Protein AF-A0A1Q6DT85-F1 (afdb_monomer)

Organism: Methanohalarchaeum thermophilum (NCBI:txid1903181)

Foldseek 3Di:
DPPPPPVQDWWWWQAPVGIDTQTNDPDPVSVVVVCVVCVPGDDTDTDDPVRVVVVVVVVVVVVVVVVVVD

Secondary structure (DSSP, 8-state):
----------EEEEETTEEEEEPPPSSHHHHHHHHHHHHTSSSPEEEPHHHHHHHHHHHHHHHHHHHH--

Radius of gyration: 16.14 Å; Cα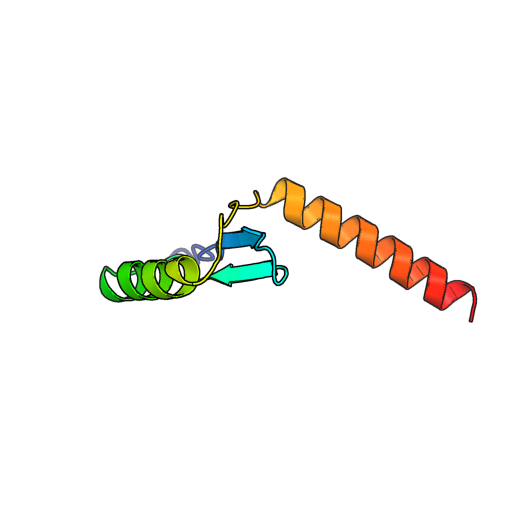 contacts (8 Å, |Δi|>4): 56; chains: 1; bounding box: 49×20×39 Å

Nearest PDB structures (foldseek):
  4gw9-assembly1_D  TM=4.427E-01  e=9.746E+00  Rhodopseudomonas palustris CGA009

Sequence (70 aa):
MSEKNKKTKNKVYKTENGIRIVKNPENVEEEVLNAIFLSDAKKPEEIEEKEWNKLAEELNKEIKQKEKEK

pLDDT: mean 76.82, std 12.19, range [37.97, 88.38]

Solvent-accessible surface area (backbone atoms only — not comparable to full-atom values): 4255 Å² total; per-residue (Å²): 130,86,76,76,83,69,74,68,65,59,45,38,28,42,32,87,92,43,80,46,79,42,72,53,58,90,50,70,68,46,46,52,51,49,49,56,66,46,64,77,35,69,74,59,42,78,51,52,73,69,58,51,49,50,51,50,50,52,51,53,49,50,51,55,49,59,64,71,78,106

Structure (mmCIF, N/CA/C/O backbone):
data_AF-A0A1Q6DT85-F1
#
_entry.id   AF-A0A1Q6DT85-F1
#
loop_
_atom_site.group_PDB
_atom_site.id
_atom_site.type_symbol
_atom_site.label_atom_id
_atom_site.label_alt_id
_atom_site.label_comp_id
_atom_site.label_asym_id
_atom_site.label_entity_id
_atom_site.label_seq_id
_atom_site.pdbx_PDB_ins_code
_atom_site.Cartn_x
_atom_site.Cartn_y
_atom_site.Cartn_z
_atom_site.occupancy
_atom_site.B_iso_or_equiv
_atom_site.auth_seq_id
_atom_site.auth_comp_id
_atom_site.auth_asym_id
_atom_site.auth_atom_id
_atom_site.pdbx_PDB_model_num
ATOM 1 N N . MET A 1 1 ? 32.036 -6.402 9.782 1.00 37.97 1 MET A N 1
ATOM 2 C CA . MET A 1 1 ? 31.443 -5.546 8.738 1.00 37.97 1 MET A CA 1
ATOM 3 C C . MET A 1 1 ? 30.019 -5.251 9.159 1.00 37.97 1 MET A C 1
ATOM 5 O O . MET A 1 1 ? 29.234 -6.181 9.256 1.00 37.97 1 MET A O 1
ATOM 9 N N . SER A 1 2 ? 29.708 -4.007 9.521 1.00 44.72 2 SER A N 1
ATOM 10 C CA . SER A 1 2 ? 28.332 -3.617 9.840 1.00 44.72 2 SER A CA 1
ATOM 11 C C . SER A 1 2 ? 27.588 -3.428 8.524 1.00 44.72 2 SER A C 1
ATOM 13 O O . SER A 1 2 ? 27.579 -2.328 7.969 1.00 44.72 2 SER A O 1
ATOM 15 N N . GLU A 1 3 ? 27.041 -4.516 7.980 1.00 50.81 3 GLU A N 1
ATOM 16 C CA . GLU A 1 3 ? 26.110 -4.436 6.860 1.00 50.81 3 GLU A CA 1
ATOM 17 C C . GLU A 1 3 ? 24.934 -3.576 7.305 1.00 50.81 3 GLU A C 1
ATOM 19 O O . GLU A 1 3 ? 24.163 -3.911 8.207 1.00 50.81 3 GLU A O 1
ATOM 24 N N . LYS A 1 4 ? 24.890 -2.372 6.729 1.00 44.81 4 LYS A N 1
ATOM 25 C CA . LYS A 1 4 ? 23.807 -1.420 6.898 1.00 44.81 4 LYS A CA 1
ATOM 26 C C . LYS A 1 4 ? 22.527 -2.163 6.566 1.00 44.81 4 LYS A C 1
ATOM 28 O O . LYS A 1 4 ? 22.249 -2.412 5.399 1.00 44.81 4 LYS A O 1
ATOM 33 N N . ASN A 1 5 ? 21.742 -2.431 7.601 1.00 45.81 5 ASN A N 1
ATOM 34 C CA . ASN A 1 5 ? 20.325 -2.732 7.526 1.00 45.81 5 ASN A CA 1
ATOM 35 C C . ASN A 1 5 ? 19.624 -1.490 6.936 1.00 45.81 5 ASN A C 1
ATOM 37 O O . ASN A 1 5 ? 18.965 -0.719 7.636 1.00 45.81 5 ASN A O 1
ATOM 41 N N . LYS A 1 6 ? 19.874 -1.203 5.651 1.00 51.47 6 LYS A N 1
ATOM 42 C CA . LYS A 1 6 ? 19.080 -0.282 4.850 1.00 51.47 6 LYS A CA 1
ATOM 43 C C . LYS A 1 6 ? 17.748 -0.993 4.748 1.00 51.47 6 LYS A C 1
ATOM 45 O O . LYS A 1 6 ? 17.572 -1.818 3.866 1.00 51.47 6 LYS A O 1
ATOM 50 N N . LYS A 1 7 ? 16.854 -0.716 5.699 1.00 54.62 7 LYS A N 1
ATOM 51 C CA . LYS A 1 7 ? 15.439 -1.055 5.587 1.00 54.62 7 LYS A CA 1
ATOM 52 C C . LYS A 1 7 ? 15.010 -0.591 4.200 1.00 54.62 7 LYS A C 1
ATOM 54 O O . LYS A 1 7 ? 14.884 0.613 3.975 1.00 54.62 7 LYS A O 1
ATOM 59 N N . THR A 1 8 ? 14.910 -1.521 3.261 1.00 56.69 8 THR A N 1
ATOM 60 C CA . THR A 1 8 ? 14.402 -1.288 1.919 1.00 56.69 8 THR A CA 1
ATOM 61 C C . THR A 1 8 ? 12.961 -0.865 2.140 1.00 56.69 8 THR A C 1
ATOM 63 O O . THR A 1 8 ? 12.110 -1.666 2.516 1.00 56.69 8 THR A O 1
ATOM 66 N N . LYS A 1 9 ? 12.717 0.448 2.095 1.00 68.69 9 LYS A N 1
ATOM 67 C CA . LYS A 1 9 ? 11.389 0.995 2.348 1.00 68.69 9 LYS A CA 1
ATOM 68 C C . LYS A 1 9 ? 10.515 0.577 1.179 1.00 68.69 9 LYS A C 1
ATOM 70 O O . LYS A 1 9 ? 10.781 0.993 0.059 1.00 68.69 9 LYS A O 1
ATOM 75 N N . ASN A 1 10 ? 9.519 -0.262 1.435 1.00 80.06 10 ASN A N 1
ATOM 76 C CA . ASN A 1 10 ? 8.527 -0.618 0.428 1.00 80.06 10 ASN A CA 1
ATOM 77 C C . ASN A 1 10 ? 7.876 0.655 -0.123 1.00 80.06 10 ASN A C 1
ATOM 79 O O . ASN A 1 10 ? 7.623 1.601 0.625 1.00 80.06 10 ASN A O 1
ATOM 83 N N . LYS A 1 11 ? 7.590 0.660 -1.420 1.00 81.56 11 LYS A N 1
ATOM 84 C CA . LYS A 1 11 ? 6.823 1.717 -2.064 1.00 81.56 11 LYS A CA 1
ATOM 85 C C . LYS A 1 11 ? 5.339 1.398 -1.944 1.00 81.56 11 LYS A C 1
ATOM 87 O O . LYS A 1 11 ? 4.919 0.252 -2.108 1.00 81.56 11 LYS A O 1
ATOM 92 N N . VAL A 1 12 ? 4.544 2.412 -1.641 1.00 84.44 12 VAL A N 1
ATOM 93 C CA . VAL A 1 12 ? 3.098 2.283 -1.461 1.00 84.44 12 VAL A CA 1
ATOM 94 C C . VAL A 1 12 ? 2.418 3.042 -2.587 1.00 84.44 12 VAL A C 1
ATOM 96 O O . VAL A 1 12 ? 2.749 4.192 -2.842 1.00 84.44 12 VAL A O 1
ATOM 99 N N . TYR A 1 13 ? 1.467 2.403 -3.255 1.00 86.12 13 TYR A N 1
ATOM 100 C CA . TYR A 1 13 ? 0.715 2.971 -4.364 1.00 86.12 13 TYR A CA 1
ATOM 101 C C . TYR A 1 13 ? -0.774 2.970 -4.043 1.00 86.12 13 TYR A C 1
ATOM 103 O O . TYR A 1 13 ? -1.332 1.959 -3.605 1.00 86.12 13 TYR A O 1
ATOM 111 N N . LYS A 1 14 ? -1.434 4.095 -4.304 1.00 83.69 14 LYS A N 1
ATOM 112 C CA . LYS A 1 14 ? -2.888 4.196 -4.337 1.00 83.69 14 LYS A CA 1
ATOM 113 C C . LYS A 1 14 ? -3.375 3.801 -5.722 1.00 83.69 14 LYS A C 1
ATOM 115 O O . LYS A 1 14 ? -2.877 4.299 -6.724 1.00 83.69 14 LYS A O 1
ATOM 120 N N . THR A 1 15 ? -4.354 2.915 -5.774 1.00 83.56 15 THR A N 1
ATOM 121 C CA . THR A 1 15 ? -4.988 2.442 -7.007 1.00 83.56 15 THR A CA 1
ATOM 122 C C . THR A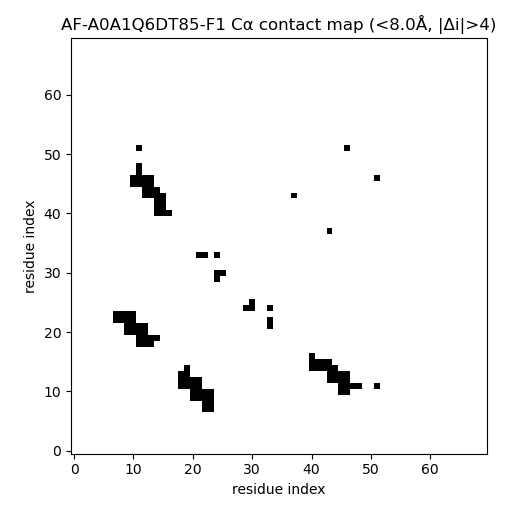 1 15 ? -6.505 2.539 -6.862 1.00 83.56 15 THR A C 1
ATOM 124 O O . THR A 1 15 ? -7.010 2.646 -5.742 1.00 83.56 15 THR A O 1
ATOM 127 N N . GLU A 1 16 ? -7.251 2.451 -7.967 1.00 81.31 16 GLU A N 1
ATOM 128 C CA . GLU A 1 16 ? -8.726 2.418 -7.926 1.00 81.31 16 GLU A CA 1
ATOM 129 C C . GLU A 1 16 ? -9.270 1.267 -7.055 1.00 81.31 16 GLU A C 1
ATOM 131 O O . GLU A 1 16 ? -10.326 1.396 -6.444 1.00 81.31 16 GLU A O 1
ATOM 136 N N . ASN A 1 17 ? -8.515 0.168 -6.940 1.00 76.62 17 ASN A N 1
ATOM 137 C CA . ASN A 1 17 ? -8.880 -1.016 -6.155 1.00 76.62 17 ASN A CA 1
ATOM 138 C C . ASN A 1 17 ? -8.406 -0.959 -4.690 1.00 76.62 17 ASN A C 1
ATOM 140 O O . ASN A 1 17 ? -8.586 -1.924 -3.950 1.00 76.62 17 ASN A O 1
ATOM 144 N N . GLY A 1 18 ? -7.777 0.142 -4.263 1.00 81.75 18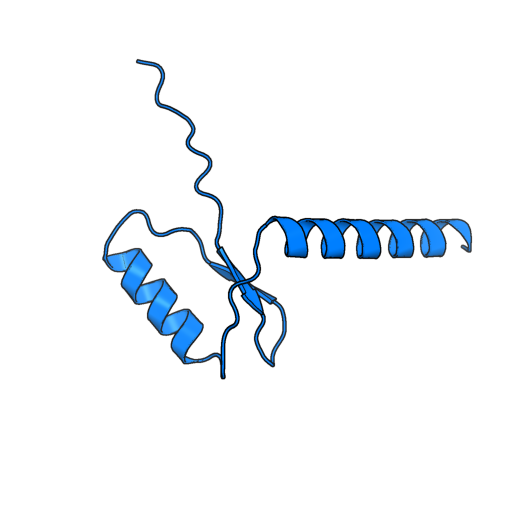 GLY A N 1
ATOM 145 C CA . GLY A 1 18 ? -7.238 0.313 -2.913 1.00 81.75 18 GLY A CA 1
ATOM 146 C C . GLY A 1 18 ? -5.726 0.533 -2.890 1.00 81.75 18 GLY A C 1
ATOM 147 O O . GLY A 1 18 ? -5.144 1.066 -3.834 1.00 81.75 18 GLY A O 1
ATOM 148 N N . ILE A 1 19 ? -5.077 0.151 -1.790 1.00 81.88 19 ILE A N 1
ATOM 149 C CA . ILE A 1 19 ? -3.643 0.385 -1.565 1.00 81.88 19 ILE A CA 1
ATOM 150 C C . ILE A 1 19 ? -2.846 -0.867 -1.954 1.00 81.88 19 ILE A C 1
ATOM 152 O O . ILE A 1 19 ? -3.110 -1.954 -1.441 1.00 81.88 19 ILE A O 1
ATOM 156 N N . ARG A 1 20 ? -1.849 -0.717 -2.832 1.00 83.75 20 ARG A N 1
ATOM 157 C CA . ARG A 1 20 ? -0.863 -1.758 -3.168 1.00 83.75 20 ARG A CA 1
ATOM 158 C C . ARG A 1 20 ? 0.496 -1.391 -2.580 1.00 83.75 20 ARG A C 1
ATOM 160 O O . ARG A 1 20 ? 0.945 -0.260 -2.709 1.00 83.75 20 ARG A O 1
ATOM 167 N N . ILE A 1 21 ? 1.165 -2.351 -1.951 1.00 84.88 21 ILE A N 1
ATOM 168 C CA . ILE A 1 21 ? 2.512 -2.175 -1.400 1.00 84.88 21 ILE A CA 1
ATOM 169 C C . ILE A 1 21 ? 3.448 -3.049 -2.225 1.00 84.88 21 ILE A C 1
ATOM 171 O O . ILE A 1 21 ? 3.274 -4.265 -2.260 1.00 84.88 21 ILE A O 1
ATOM 175 N N . VAL A 1 22 ? 4.427 -2.439 -2.885 1.00 86.06 22 VAL A N 1
ATOM 176 C CA . VAL A 1 22 ? 5.467 -3.152 -3.633 1.00 86.06 22 VAL A CA 1
ATOM 177 C C . VAL A 1 22 ? 6.810 -2.949 -2.956 1.00 86.06 22 VAL A C 1
ATOM 179 O O . VAL A 1 22 ? 7.123 -1.886 -2.416 1.00 86.06 22 VAL A O 1
ATOM 182 N N . LYS A 1 23 ? 7.615 -4.004 -2.942 1.00 82.19 23 LYS A N 1
ATOM 183 C CA . LYS A 1 23 ? 8.947 -3.944 -2.356 1.00 82.19 23 LYS A CA 1
ATOM 184 C C . LYS A 1 23 ? 9.829 -3.037 -3.209 1.00 82.19 23 LYS A C 1
ATOM 186 O O . LYS A 1 23 ? 9.705 -3.021 -4.432 1.00 82.19 23 LYS A O 1
ATOM 191 N N . ASN A 1 24 ? 10.718 -2.281 -2.567 1.00 82.81 24 ASN A N 1
ATOM 192 C CA . ASN A 1 24 ? 11.720 -1.544 -3.322 1.00 82.81 24 ASN A CA 1
ATOM 193 C C . ASN A 1 24 ? 12.643 -2.559 -4.004 1.00 82.81 24 ASN A C 1
ATOM 195 O O . ASN A 1 24 ? 13.216 -3.388 -3.293 1.00 82.81 24 ASN A O 1
ATOM 199 N N . PRO A 1 25 ? 12.756 -2.529 -5.335 1.00 83.56 25 PRO A N 1
ATOM 200 C CA . PRO A 1 25 ? 13.453 -3.581 -6.043 1.00 83.56 25 PRO A CA 1
ATOM 201 C C . PRO A 1 25 ? 14.952 -3.517 -5.751 1.00 83.56 25 PRO A C 1
ATOM 203 O O . PRO A 1 25 ? 15.545 -2.437 -5.682 1.00 83.56 25 PRO A O 1
ATOM 206 N N . GLU A 1 26 ? 15.556 -4.683 -5.547 1.00 85.56 26 GLU A N 1
ATOM 207 C CA . GLU A 1 26 ? 16.992 -4.841 -5.314 1.00 85.56 26 GLU A CA 1
ATOM 208 C C . GLU A 1 26 ? 17.717 -5.290 -6.592 1.00 85.56 26 GLU A C 1
ATOM 210 O O . GLU A 1 26 ? 18.938 -5.155 -6.692 1.00 85.56 26 GLU A O 1
ATOM 215 N N . ASN A 1 27 ? 16.971 -5.773 -7.592 1.00 86.44 27 ASN A N 1
ATOM 216 C CA . ASN A 1 27 ? 17.468 -6.162 -8.908 1.00 86.44 27 ASN A CA 1
ATOM 217 C C . ASN A 1 27 ? 16.487 -5.786 -10.042 1.00 86.44 27 ASN A C 1
ATOM 219 O O . ASN A 1 27 ? 15.360 -5.345 -9.813 1.00 86.44 27 ASN A O 1
ATOM 223 N N . VAL A 1 28 ? 16.936 -5.970 -11.289 1.00 87.31 28 VAL A N 1
ATOM 224 C CA . VAL A 1 28 ? 16.152 -5.647 -12.497 1.00 87.31 28 VAL A CA 1
ATOM 225 C C . VAL A 1 28 ? 14.905 -6.532 -12.614 1.00 87.31 28 VAL A C 1
ATOM 227 O O . VAL A 1 28 ? 13.868 -6.078 -1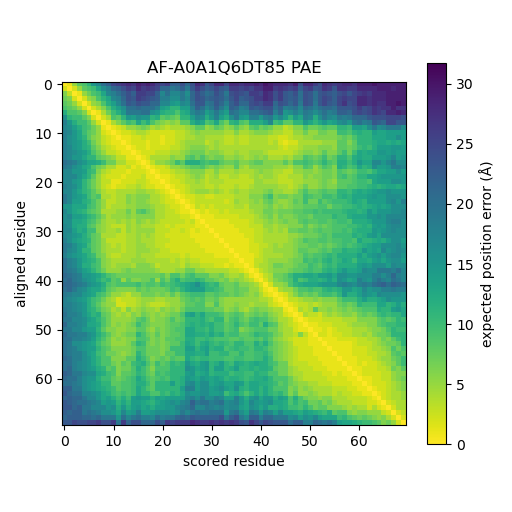3.085 1.00 87.31 28 VAL A O 1
ATOM 230 N N . GLU A 1 29 ? 14.975 -7.784 -12.162 1.00 87.44 29 GLU A N 1
ATOM 231 C CA . GLU A 1 29 ? 13.830 -8.701 -12.178 1.00 87.44 29 GLU A CA 1
ATOM 232 C C . GLU A 1 29 ? 12.687 -8.195 -11.282 1.00 87.44 29 GLU A C 1
ATOM 234 O O . GLU A 1 29 ? 11.533 -8.181 -11.708 1.00 87.44 29 GLU A O 1
ATOM 239 N N . GLU A 1 30 ? 12.997 -7.707 -10.077 1.00 85.31 30 GLU A N 1
ATOM 240 C CA . GLU A 1 30 ? 12.024 -7.093 -9.170 1.00 85.31 30 GLU A CA 1
ATOM 241 C C . GLU A 1 30 ? 11.465 -5.778 -9.738 1.00 85.31 30 GLU A C 1
ATOM 243 O O . GLU A 1 30 ? 10.273 -5.519 -9.580 1.00 85.31 30 GLU A O 1
ATOM 248 N N . GLU A 1 31 ? 12.271 -4.965 -10.438 1.00 85.12 31 GLU A N 1
ATOM 249 C CA . GLU A 1 31 ? 11.770 -3.758 -11.127 1.00 85.12 31 GLU A CA 1
ATOM 250 C C . GLU A 1 31 ? 10.699 -4.122 -12.163 1.00 85.12 31 GLU A C 1
ATOM 252 O O . GLU A 1 31 ? 9.624 -3.518 -12.199 1.00 85.12 31 GLU A O 1
ATOM 257 N N . VAL A 1 32 ? 10.973 -5.139 -12.985 1.00 88.38 32 VAL A N 1
ATOM 258 C CA . VAL A 1 32 ? 10.056 -5.602 -14.035 1.00 88.38 32 VAL A CA 1
ATOM 259 C C . VAL A 1 32 ? 8.788 -6.195 -13.426 1.00 88.38 32 VAL A C 1
ATOM 261 O O . VAL A 1 32 ? 7.687 -5.870 -13.871 1.00 88.38 32 VAL A O 1
ATOM 264 N N . LEU A 1 33 ? 8.912 -7.015 -12.379 1.00 86.56 33 LEU A N 1
ATOM 265 C CA . LEU A 1 33 ? 7.757 -7.560 -11.663 1.00 86.56 33 LEU A CA 1
ATOM 266 C C . LEU A 1 33 ? 6.889 -6.443 -11.080 1.00 86.56 33 LEU A C 1
ATOM 268 O O . LEU A 1 33 ? 5.678 -6.441 -11.293 1.00 86.56 33 LEU A O 1
ATOM 272 N N . ASN A 1 34 ? 7.494 -5.462 -10.409 1.00 86.06 34 ASN A N 1
ATOM 273 C CA . ASN A 1 34 ? 6.779 -4.310 -9.862 1.00 86.06 34 ASN A CA 1
ATOM 274 C C . ASN A 1 34 ? 6.050 -3.521 -10.957 1.00 86.06 34 ASN A C 1
ATOM 276 O O . ASN A 1 34 ? 4.891 -3.147 -10.774 1.00 86.06 34 ASN A O 1
ATOM 280 N N . ALA A 1 35 ? 6.691 -3.308 -12.109 1.00 83.94 35 ALA A N 1
ATOM 281 C CA . ALA A 1 35 ? 6.068 -2.644 -13.247 1.00 83.94 35 ALA A CA 1
ATOM 282 C C . ALA A 1 35 ? 4.858 -3.429 -13.772 1.00 83.94 35 ALA A C 1
ATOM 284 O O . ALA A 1 35 ? 3.808 -2.834 -13.998 1.00 83.94 35 ALA A O 1
ATOM 285 N N . ILE A 1 36 ? 4.952 -4.757 -13.903 1.00 85.94 36 ILE A N 1
ATOM 286 C CA . ILE A 1 36 ? 3.825 -5.613 -14.316 1.00 85.94 36 ILE A CA 1
ATOM 287 C C . ILE A 1 36 ? 2.687 -5.535 -13.287 1.00 85.94 36 ILE A C 1
ATOM 289 O O . ILE A 1 36 ? 1.533 -5.323 -13.659 1.00 85.94 36 ILE A O 1
ATOM 293 N N . PHE A 1 37 ? 3.008 -5.621 -11.992 1.00 82.31 37 PHE A N 1
ATOM 294 C CA . PHE A 1 37 ? 2.028 -5.497 -10.909 1.00 82.31 37 PHE A CA 1
ATOM 295 C C . PHE A 1 37 ? 1.317 -4.140 -10.898 1.00 82.31 37 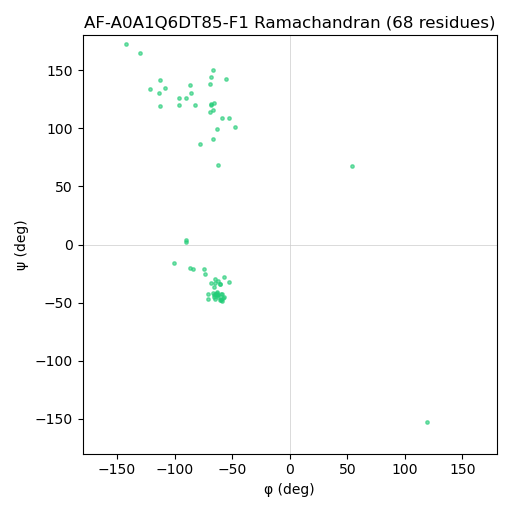PHE A C 1
ATOM 297 O O . PHE A 1 37 ? 0.140 -4.071 -10.543 1.00 82.31 37 PHE A O 1
ATOM 304 N N . LEU A 1 38 ? 1.998 -3.057 -11.269 1.00 81.69 38 LEU A N 1
ATOM 305 C CA . LEU A 1 38 ? 1.405 -1.720 -11.347 1.00 81.69 38 LEU A CA 1
ATOM 306 C C . LEU A 1 38 ? 0.735 -1.434 -12.696 1.00 81.69 38 LEU A C 1
ATOM 308 O O . LEU A 1 38 ? -0.141 -0.579 -12.749 1.00 81.69 38 LEU A O 1
ATOM 312 N N . SER A 1 39 ? 1.077 -2.165 -13.759 1.00 81.38 39 SER A N 1
ATOM 313 C CA . SER A 1 39 ? 0.473 -2.005 -15.092 1.00 81.38 39 SER A CA 1
ATOM 314 C C . SER A 1 39 ? -1.016 -2.358 -15.110 1.00 81.38 39 SER A C 1
ATOM 316 O O . SER A 1 39 ? -1.782 -1.788 -15.880 1.00 81.38 39 SER A O 1
ATOM 318 N N . ASP A 1 40 ? -1.431 -3.279 -14.240 1.00 73.19 40 ASP A N 1
ATOM 319 C CA . ASP A 1 40 ? -2.834 -3.660 -14.049 1.00 73.19 40 ASP A CA 1
ATOM 320 C C . ASP A 1 40 ? -3.636 -2.588 -13.278 1.00 73.19 40 ASP A C 1
ATOM 322 O O . ASP A 1 40 ? -4.860 -2.504 -13.376 1.00 73.19 40 ASP A O 1
ATOM 326 N N . ALA A 1 41 ? -2.951 -1.718 -12.528 1.00 74.50 41 ALA A N 1
ATOM 327 C CA . ALA A 1 41 ? -3.590 -0.610 -11.838 1.00 74.50 41 ALA A CA 1
ATOM 328 C C . ALA A 1 41 ? -3.788 0.568 -12.801 1.00 74.50 41 ALA A C 1
ATOM 330 O O . ALA A 1 41 ? -2.839 1.149 -13.321 1.00 74.50 41 ALA A O 1
ATOM 331 N N . LYS A 1 42 ? -5.035 0.990 -13.004 1.00 66.50 42 LYS A N 1
ATOM 332 C CA . LYS A 1 42 ? -5.318 2.274 -13.649 1.00 66.50 42 LYS A CA 1
ATOM 333 C C . LYS A 1 42 ? -4.841 3.404 -12.732 1.00 66.50 42 LYS A C 1
ATOM 335 O O . LYS A 1 42 ? -5.367 3.574 -11.637 1.00 66.50 42 LYS A O 1
ATOM 340 N N . LYS A 1 43 ? -3.851 4.171 -13.205 1.00 70.44 43 LYS A N 1
ATOM 341 C CA . LYS A 1 43 ? -3.281 5.362 -12.542 1.00 70.44 43 LYS A CA 1
ATOM 342 C C . LYS A 1 43 ? -2.797 5.093 -11.104 1.00 70.44 43 LYS A C 1
ATOM 344 O O . LYS A 1 43 ? -3.382 5.617 -10.159 1.00 70.44 43 LYS A O 1
ATOM 349 N N . PRO A 1 44 ? -1.740 4.288 -10.918 1.00 77.19 44 PRO A N 1
ATOM 350 C CA . PRO A 1 44 ? -1.147 4.117 -9.604 1.00 77.19 44 PRO A CA 1
ATOM 351 C C . PRO A 1 44 ? -0.472 5.430 -9.179 1.00 77.19 44 PRO A C 1
ATOM 353 O O . PRO A 1 44 ? 0.441 5.905 -9.852 1.00 77.19 44 PRO A O 1
ATOM 356 N N . GLU A 1 45 ? -0.915 6.017 -8.070 1.00 81.12 45 GLU A N 1
ATOM 357 C CA . GLU A 1 45 ? -0.265 7.182 -7.458 1.00 81.12 45 GLU A CA 1
ATOM 358 C C . GLU A 1 45 ? 0.664 6.707 -6.339 1.00 81.12 45 GLU A C 1
ATOM 360 O O . GLU A 1 45 ? 0.213 6.052 -5.398 1.00 81.12 45 GLU A O 1
ATOM 365 N N . GLU A 1 46 ? 1.964 6.998 -6.438 1.00 82.44 46 GLU A N 1
ATOM 366 C CA . GLU A 1 46 ? 2.916 6.689 -5.365 1.00 82.44 46 GLU A CA 1
ATOM 367 C C . GLU A 1 46 ? 2.624 7.589 -4.159 1.00 82.44 46 GLU A C 1
ATOM 369 O O . GLU A 1 46 ? 2.644 8.814 -4.260 1.00 82.44 46 GLU A O 1
ATOM 374 N N . ILE A 1 47 ? 2.329 6.972 -3.017 1.00 81.88 47 ILE A N 1
ATOM 375 C CA . ILE A 1 47 ? 2.058 7.668 -1.764 1.00 81.88 47 ILE A CA 1
ATOM 376 C C . ILE A 1 47 ? 3.382 7.826 -1.019 1.00 81.88 47 ILE A C 1
ATOM 378 O O . ILE A 1 47 ? 4.068 6.842 -0.728 1.00 81.88 47 ILE A O 1
ATOM 382 N N . GLU A 1 48 ? 3.723 9.057 -0.646 1.00 80.69 48 GLU A N 1
ATOM 383 C CA . GLU A 1 48 ? 4.889 9.300 0.199 1.00 80.69 48 GLU A CA 1
ATOM 384 C C . GLU A 1 48 ? 4.701 8.716 1.608 1.00 80.69 48 GLU A C 1
ATOM 386 O O . GLU A 1 48 ? 3.608 8.706 2.177 1.00 80.69 48 GLU A O 1
ATOM 391 N N . GLU A 1 49 ? 5.806 8.320 2.245 1.00 73.56 49 GLU A N 1
ATOM 392 C CA . GLU A 1 49 ? 5.809 7.783 3.615 1.00 73.56 49 GLU A CA 1
ATOM 393 C C . GLU A 1 49 ? 5.104 8.713 4.623 1.00 73.56 49 GLU A C 1
ATOM 395 O O . GLU A 1 49 ? 4.475 8.247 5.573 1.00 73.56 49 GLU A O 1
ATOM 400 N N . LYS A 1 50 ? 5.175 10.034 4.418 1.00 77.88 50 LYS A N 1
ATOM 401 C CA . LYS A 1 50 ? 4.495 11.022 5.271 1.00 77.88 50 LYS A CA 1
ATOM 402 C C . LYS A 1 50 ? 2.973 10.947 5.158 1.00 77.88 50 LYS A C 1
ATOM 404 O O . LYS A 1 50 ? 2.291 11.058 6.173 1.00 77.88 50 LYS A O 1
ATOM 409 N N . GLU A 1 51 ? 2.454 10.778 3.948 1.00 78.50 51 GLU A N 1
ATOM 410 C CA . GLU A 1 51 ? 1.016 10.670 3.691 1.00 78.50 51 GLU A CA 1
ATOM 411 C C . GLU A 1 51 ? 0.473 9.339 4.212 1.00 78.50 51 GLU A C 1
ATOM 413 O O . GLU A 1 51 ? -0.542 9.313 4.905 1.00 78.50 51 GLU A O 1
ATOM 418 N N . TRP A 1 52 ? 1.214 8.249 3.987 1.00 76.69 52 TRP A N 1
ATOM 419 C CA . TRP A 1 52 ? 0.913 6.942 4.570 1.00 76.69 52 TRP A CA 1
ATOM 420 C C . TRP A 1 52 ? 0.875 6.981 6.104 1.00 76.69 52 TRP A C 1
ATOM 422 O O . TRP A 1 52 ? -0.068 6.472 6.707 1.00 76.69 52 TRP A O 1
ATOM 432 N N . ASN A 1 53 ? 1.864 7.613 6.746 1.00 79.50 53 ASN A N 1
ATOM 433 C CA . ASN A 1 53 ? 1.897 7.724 8.206 1.00 79.50 53 ASN A CA 1
ATOM 434 C C . ASN A 1 53 ? 0.710 8.522 8.751 1.00 79.50 53 ASN A C 1
ATOM 436 O O . ASN A 1 53 ? 0.120 8.104 9.742 1.00 79.50 53 ASN A O 1
ATOM 440 N N . LYS A 1 54 ? 0.315 9.619 8.091 1.00 83.38 54 LYS A N 1
ATOM 441 C CA . LYS A 1 54 ? -0.885 10.374 8.483 1.00 83.38 54 LYS A CA 1
ATOM 442 C C . LYS A 1 54 ? -2.143 9.515 8.395 1.00 83.38 54 LYS A C 1
ATOM 444 O O . LYS A 1 54 ? -2.889 9.446 9.363 1.00 83.38 54 LYS A O 1
ATOM 449 N N . LEU A 1 55 ? -2.330 8.809 7.279 1.00 81.12 55 LEU A N 1
ATOM 450 C CA . LEU A 1 55 ? -3.442 7.872 7.090 1.00 81.12 55 LEU A CA 1
ATOM 451 C C . LEU A 1 55 ? -3.466 6.786 8.172 1.00 81.12 55 LEU A C 1
ATOM 453 O O . LEU A 1 55 ? -4.518 6.501 8.743 1.00 81.12 55 LEU A O 1
ATOM 457 N N . ALA A 1 56 ? -2.308 6.205 8.485 1.00 81.56 56 ALA A N 1
ATOM 458 C CA . ALA A 1 56 ? -2.184 5.205 9.536 1.00 81.56 56 ALA A CA 1
ATOM 459 C C . ALA A 1 56 ? -2.524 5.785 10.919 1.00 81.56 56 ALA A C 1
ATOM 461 O O . ALA A 1 56 ? -3.217 5.133 11.697 1.00 81.56 56 ALA A O 1
ATOM 462 N N . GLU A 1 57 ? -2.081 7.005 11.233 1.00 86.69 57 GLU A N 1
ATOM 463 C CA . GLU A 1 57 ? -2.422 7.681 12.487 1.00 86.69 57 GLU A CA 1
ATOM 464 C C . GLU A 1 57 ? -3.916 8.000 12.600 1.00 86.69 57 GLU A C 1
ATOM 466 O O . GLU A 1 57 ? -4.496 7.799 13.668 1.00 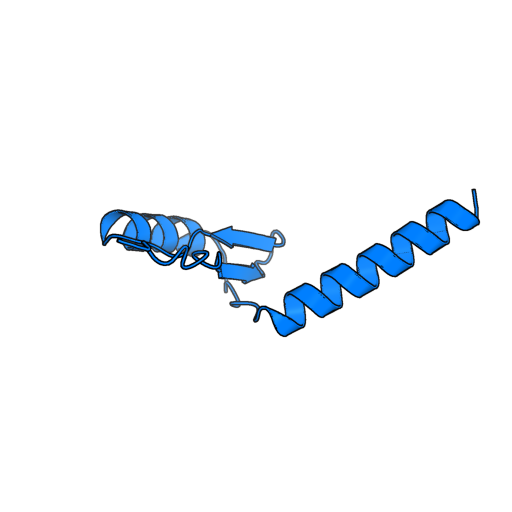86.69 57 GLU A O 1
ATOM 471 N N . GLU A 1 58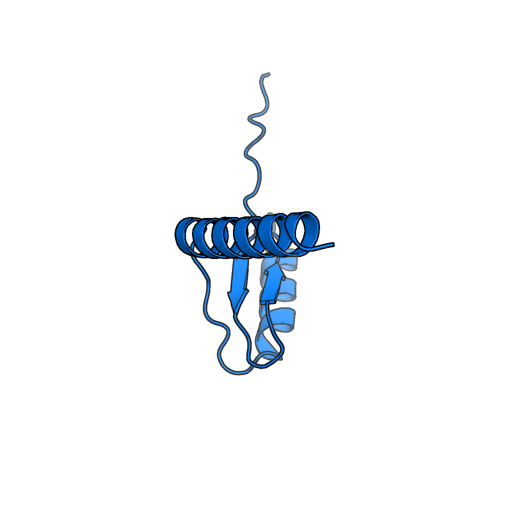 ? -4.549 8.471 11.524 1.00 84.44 58 GLU A N 1
ATOM 472 C CA . GLU A 1 58 ? -5.988 8.751 11.501 1.00 84.44 58 GLU A CA 1
ATOM 473 C C . GLU A 1 58 ? -6.814 7.475 11.678 1.00 84.44 58 GLU A C 1
ATOM 475 O O . GLU A 1 58 ? -7.682 7.427 12.551 1.00 84.44 58 GLU A O 1
ATOM 480 N N . LEU A 1 59 ? -6.477 6.404 10.954 1.00 82.56 59 LEU A N 1
ATOM 481 C CA . LEU A 1 59 ? -7.120 5.098 11.121 1.00 82.56 59 LEU A CA 1
ATOM 482 C C . LEU A 1 59 ? -6.942 4.557 12.543 1.00 82.56 59 LEU A C 1
ATOM 484 O O . LEU A 1 59 ? -7.888 4.054 13.143 1.00 82.56 59 LEU A O 1
ATOM 488 N N . ASN A 1 60 ? -5.747 4.688 13.118 1.00 85.06 60 ASN A N 1
ATOM 489 C CA . ASN A 1 60 ? -5.468 4.216 14.473 1.00 85.06 60 ASN A CA 1
ATOM 490 C C . ASN A 1 60 ? -6.224 5.040 15.534 1.00 85.06 60 ASN A C 1
ATOM 492 O O . ASN A 1 60 ? -6.659 4.500 16.553 1.00 85.06 60 ASN A O 1
ATOM 496 N N . LYS A 1 61 ? -6.434 6.343 15.298 1.00 85.62 61 LYS A N 1
AT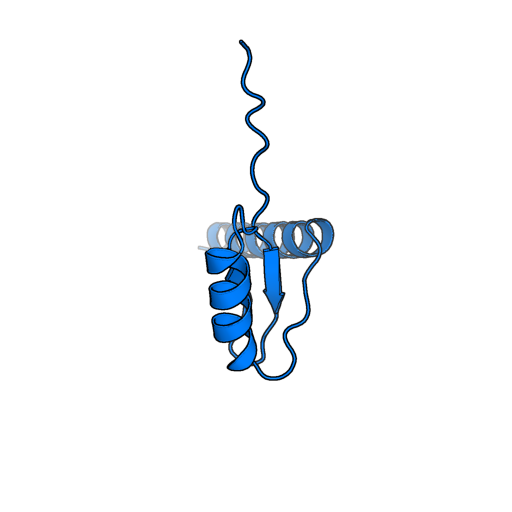OM 497 C CA . LYS A 1 61 ? -7.314 7.175 16.134 1.00 85.62 61 LYS A CA 1
ATOM 498 C C . LYS A 1 61 ? -8.771 6.732 16.029 1.00 85.62 61 LYS A C 1
ATOM 500 O O . LYS A 1 61 ? -9.414 6.598 17.068 1.00 85.62 61 LYS A O 1
ATOM 505 N N . GLU A 1 62 ? -9.267 6.472 14.822 1.00 83.81 62 GLU A N 1
ATOM 506 C CA . GLU A 1 62 ? -10.647 6.024 14.611 1.00 83.81 62 GLU A CA 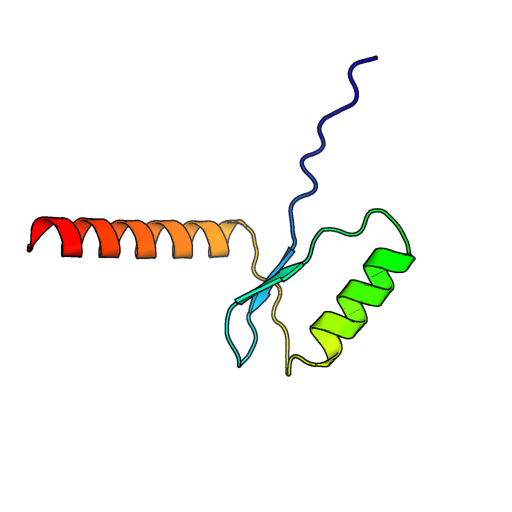1
ATOM 507 C C . GLU A 1 62 ? -10.902 4.651 15.256 1.00 83.81 62 GLU A C 1
ATOM 509 O O . GLU A 1 62 ? -11.907 4.468 15.942 1.00 83.81 62 GLU A O 1
ATOM 514 N N . ILE A 1 63 ? -9.962 3.707 15.121 1.00 84.75 63 ILE A N 1
ATOM 515 C CA . ILE A 1 63 ? -10.029 2.392 15.781 1.00 84.75 63 ILE A CA 1
ATOM 516 C C . ILE A 1 63 ? -10.094 2.565 17.301 1.00 84.75 63 ILE A C 1
ATOM 518 O O . ILE A 1 63 ? -10.994 2.025 17.938 1.00 84.75 63 ILE A O 1
ATOM 522 N N . LYS A 1 64 ? -9.206 3.381 17.886 1.00 82.56 64 LYS A N 1
ATOM 523 C CA . LYS A 1 64 ? -9.209 3.646 19.335 1.00 82.56 64 LYS A CA 1
ATOM 524 C C . LYS A 1 64 ? -10.488 4.318 19.833 1.00 82.56 64 LYS A C 1
ATOM 526 O O . LYS A 1 64 ? -10.852 4.121 20.989 1.00 82.56 64 LYS A O 1
ATOM 531 N N . GLN A 1 65 ? -11.137 5.144 19.014 1.00 79.06 65 GLN A N 1
ATOM 532 C CA . GLN A 1 65 ? -12.432 5.737 19.359 1.00 79.06 65 GLN A CA 1
ATOM 533 C C . GLN A 1 65 ? -13.540 4.682 19.328 1.00 79.06 65 GLN A C 1
ATOM 535 O O . GLN A 1 65 ? -14.258 4.539 20.313 1.00 79.06 65 GLN A O 1
ATOM 540 N N . LYS A 1 66 ? -13.591 3.860 18.274 1.00 76.94 66 LYS A N 1
ATOM 541 C CA . LYS A 1 66 ? -14.536 2.738 18.166 1.00 76.94 66 LYS A CA 1
ATOM 542 C C . LYS A 1 66 ? -14.373 1.698 19.277 1.00 76.94 66 LYS A C 1
ATOM 544 O O . LYS A 1 66 ? -15.364 1.125 19.709 1.00 76.94 66 LYS A O 1
ATOM 549 N N . GLU A 1 67 ? -13.152 1.457 19.754 1.00 75.25 67 GLU A N 1
ATOM 550 C CA . GLU A 1 67 ? -12.899 0.568 20.898 1.00 75.25 67 GLU A CA 1
ATOM 551 C C . GLU A 1 67 ? -13.314 1.174 22.246 1.00 75.25 67 GLU A C 1
ATOM 553 O O . GLU A 1 67 ? -13.596 0.427 23.174 1.00 75.25 67 GLU A O 1
ATOM 558 N N . LYS A 1 68 ? -13.360 2.506 22.374 1.00 66.50 68 LYS A N 1
ATOM 559 C CA . LYS A 1 68 ? -13.809 3.186 23.603 1.00 66.50 68 LYS A CA 1
ATOM 560 C C . LYS A 1 68 ? -15.325 3.346 23.703 1.00 66.50 68 LYS A C 1
ATOM 562 O O . LYS A 1 68 ? -15.822 3.561 24.803 1.00 66.50 68 LYS A O 1
ATOM 567 N N . GLU A 1 69 ? -16.037 3.287 22.582 1.00 58.38 69 GLU A N 1
ATOM 568 C CA . GLU A 1 69 ? -17.505 3.350 22.531 1.00 58.38 69 GLU A CA 1
ATOM 569 C C . GLU A 1 69 ? -18.180 1.967 22.623 1.00 58.38 69 GLU A C 1
ATOM 571 O O . GLU A 1 69 ? -19.404 1.877 22.519 1.00 58.38 69 GLU A O 1
ATOM 576 N N . LYS A 1 70 ? -17.402 0.894 22.816 1.00 52.59 70 LYS A N 1
ATOM 577 C CA . LYS A 1 70 ? -17.879 -0.488 22.952 1.00 52.59 70 LYS A CA 1
ATOM 578 C C . LYS A 1 70 ? -17.776 -0.974 24.394 1.00 52.59 70 LYS A C 1
ATOM 580 O O . LYS A 1 70 ? -18.680 -1.738 24.797 1.00 52.59 70 LYS A O 1
#

Mean predicted aligned error: 9.83 Å